Protein AF-A8GMW5-F1 (afdb_monomer)

Structure (mmCIF, N/CA/C/O backbone):
data_AF-A8GMW5-F1
#
_entry.id   AF-A8GMW5-F1
#
loop_
_atom_site.group_PDB
_atom_site.id
_atom_site.type_symbol
_atom_site.label_atom_id
_atom_site.label_alt_id
_atom_site.label_comp_id
_atom_site.label_asym_id
_atom_site.label_entity_id
_atom_site.label_seq_id
_atom_site.pdbx_PDB_ins_code
_atom_site.Cartn_x
_atom_site.Cartn_y
_atom_site.Cartn_z
_atom_site.occupancy
_atom_site.B_iso_or_equiv
_atom_site.auth_seq_id
_atom_site.auth_comp_id
_atom_site.auth_asym_id
_atom_site.auth_atom_id
_atom_site.pdbx_PDB_model_num
ATOM 1 N N . MET A 1 1 ? 7.954 -10.274 -8.554 1.00 53.44 1 MET A N 1
ATOM 2 C CA . MET A 1 1 ? 8.322 -9.507 -9.760 1.00 53.44 1 MET A CA 1
ATOM 3 C C . MET A 1 1 ? 9.795 -9.193 -9.664 1.00 53.44 1 MET A C 1
ATOM 5 O O . MET A 1 1 ? 10.217 -8.703 -8.625 1.00 53.44 1 MET A O 1
ATOM 9 N N . THR A 1 2 ? 10.561 -9.528 -10.693 1.00 67.44 2 THR A N 1
ATOM 10 C CA . THR A 1 2 ? 11.969 -9.136 -10.796 1.00 67.44 2 THR A CA 1
ATOM 11 C C . THR A 1 2 ? 12.003 -7.661 -11.184 1.00 67.44 2 THR A C 1
ATOM 13 O O . THR A 1 2 ? 11.401 -7.293 -12.189 1.00 67.44 2 THR A O 1
ATOM 16 N N . GLN A 1 3 ? 12.614 -6.806 -10.362 1.00 70.81 3 GLN A N 1
ATOM 17 C CA . GLN A 1 3 ? 12.838 -5.409 -10.736 1.00 70.81 3 GLN A CA 1
ATOM 18 C C . GLN A 1 3 ? 13.983 -5.365 -11.744 1.00 70.81 3 GLN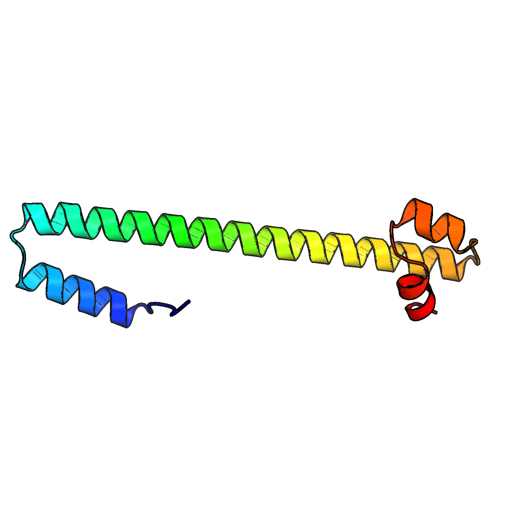 A C 1
ATOM 20 O O . GLN A 1 3 ? 15.081 -5.801 -11.424 1.00 70.81 3 GLN A O 1
ATOM 25 N N . ILE A 1 4 ? 13.692 -4.863 -12.942 1.00 79.81 4 ILE A N 1
ATOM 26 C CA . ILE A 1 4 ? 14.693 -4.536 -13.959 1.00 79.81 4 ILE A CA 1
ATOM 27 C C . ILE A 1 4 ? 15.301 -3.194 -13.558 1.00 79.81 4 ILE A C 1
ATOM 29 O O . ILE A 1 4 ? 14.588 -2.181 -13.504 1.00 79.81 4 ILE A O 1
ATOM 33 N N . ASP A 1 5 ? 16.589 -3.189 -13.240 1.00 84.75 5 ASP A N 1
ATOM 34 C CA . ASP A 1 5 ? 17.285 -1.977 -12.826 1.00 84.75 5 ASP A CA 1
ATOM 35 C C . ASP A 1 5 ? 17.737 -1.134 -14.032 1.00 84.75 5 ASP A C 1
ATOM 37 O O . ASP A 1 5 ? 17.493 -1.472 -15.188 1.00 84.75 5 ASP A O 1
ATOM 41 N N . GLN A 1 6 ? 18.335 0.035 -13.791 1.00 82.00 6 GLN A N 1
ATOM 42 C CA . GLN A 1 6 ? 18.779 0.902 -14.890 1.00 82.00 6 GLN A CA 1
ATOM 43 C C . GLN A 1 6 ? 19.885 0.269 -15.747 1.00 82.00 6 GLN A C 1
ATOM 45 O O . GLN A 1 6 ? 19.937 0.541 -16.945 1.00 82.00 6 GLN A O 1
ATOM 50 N N . THR A 1 7 ? 20.738 -0.571 -15.163 1.00 90.81 7 THR A N 1
ATOM 51 C CA . THR A 1 7 ? 21.818 -1.278 -15.861 1.00 90.81 7 THR A CA 1
ATOM 52 C C . THR A 1 7 ? 21.238 -2.291 -16.838 1.00 90.81 7 THR A C 1
ATOM 54 O O . THR A 1 7 ? 21.616 -2.284 -18.007 1.00 90.81 7 THR A O 1
ATOM 57 N N . ASP A 1 8 ? 20.248 -3.071 -16.397 1.00 89.12 8 ASP A N 1
ATOM 58 C CA . ASP A 1 8 ? 19.544 -4.038 -17.245 1.00 89.12 8 ASP A CA 1
ATOM 59 C C . ASP A 1 8 ? 18.888 -3.352 -18.458 1.00 89.12 8 ASP A C 1
ATOM 61 O O . ASP A 1 8 ? 18.927 -3.853 -19.583 1.00 89.12 8 ASP A O 1
ATOM 65 N N . LYS A 1 9 ? 18.297 -2.165 -18.247 1.00 87.19 9 LYS A N 1
ATOM 66 C CA . LYS A 1 9 ? 17.662 -1.375 -19.319 1.00 87.19 9 LYS A CA 1
ATOM 67 C C . LYS A 1 9 ? 18.677 -0.899 -20.356 1.00 87.19 9 LYS A C 1
ATOM 69 O O . LYS A 1 9 ? 18.393 -0.961 -21.550 1.00 87.19 9 LYS A O 1
ATOM 74 N N . ILE A 1 10 ? 19.848 -0.448 -19.902 1.00 88.25 10 ILE A N 1
ATOM 75 C CA . ILE A 1 10 ? 20.942 0.010 -20.769 1.00 88.25 10 ILE A CA 1
ATOM 76 C C . ILE A 1 10 ? 21.530 -1.163 -21.562 1.00 88.25 10 ILE A C 1
ATOM 78 O O . ILE A 1 10 ? 21.800 -1.030 -22.756 1.00 88.25 10 ILE A O 1
ATOM 82 N N . GLU A 1 11 ? 21.721 -2.322 -20.929 1.00 92.62 11 GLU A N 1
ATOM 83 C CA . GLU A 1 11 ? 22.217 -3.518 -21.613 1.00 92.62 11 GLU A CA 1
ATOM 84 C C . GLU A 1 11 ? 21.235 -3.987 -22.694 1.00 92.62 11 GLU A C 1
ATOM 86 O O . GLU A 1 11 ? 21.640 -4.240 -23.831 1.00 92.62 11 GLU A O 1
ATOM 91 N N . LEU A 1 12 ? 19.936 -3.997 -22.385 1.00 88.44 12 LEU A N 1
ATOM 92 C CA . LEU A 1 12 ? 18.887 -4.318 -23.348 1.00 88.44 12 LEU A CA 1
ATOM 93 C C . LEU A 1 12 ? 18.875 -3.340 -24.534 1.00 88.44 12 LEU A C 1
ATOM 95 O O . LEU A 1 12 ? 18.808 -3.776 -25.682 1.00 88.44 12 LEU A O 1
ATOM 99 N N . GLU A 1 13 ? 18.989 -2.033 -24.282 1.00 87.38 13 GLU A N 1
ATOM 100 C CA . GLU A 1 13 ? 19.077 -1.014 -25.337 1.00 87.38 13 GLU A CA 1
ATOM 101 C C . GLU A 1 13 ? 20.279 -1.260 -26.265 1.00 87.38 13 GLU A C 1
ATOM 103 O O . GLU A 1 13 ? 20.144 -1.209 -27.490 1.00 87.38 13 GLU A O 1
ATOM 108 N N . ASN A 1 14 ? 21.444 -1.591 -25.702 1.00 90.50 14 ASN A N 1
ATOM 109 C CA . ASN A 1 14 ? 22.652 -1.889 -26.474 1.00 90.50 14 ASN A CA 1
ATOM 110 C C . ASN A 1 14 ? 22.513 -3.165 -27.318 1.00 90.50 14 ASN A C 1
ATOM 112 O O . ASN A 1 14 ? 22.944 -3.190 -28.474 1.00 90.50 14 ASN A O 1
ATOM 116 N N . ILE A 1 15 ? 21.887 -4.215 -26.775 1.00 91.25 15 ILE A N 1
ATOM 117 C CA . ILE A 1 15 ? 21.615 -5.452 -27.518 1.00 91.25 15 ILE A CA 1
ATOM 118 C C . ILE A 1 15 ? 20.683 -5.160 -28.698 1.00 91.25 15 ILE A C 1
ATOM 120 O O . ILE A 1 15 ? 20.995 -5.547 -29.827 1.00 91.25 15 ILE A O 1
ATOM 124 N N . LEU A 1 16 ? 19.585 -4.434 -28.467 1.00 88.25 16 LEU A N 1
ATOM 125 C CA . LEU A 1 16 ? 18.614 -4.089 -29.509 1.00 88.25 16 LEU A CA 1
ATOM 126 C C . LEU A 1 16 ? 19.260 -3.266 -30.633 1.00 88.25 16 LEU A C 1
ATOM 128 O O . LEU A 1 16 ? 19.115 -3.630 -31.800 1.00 88.25 16 LEU A O 1
ATOM 132 N N . LYS A 1 17 ? 20.065 -2.252 -30.288 1.00 88.19 17 LYS A N 1
ATOM 133 C CA . LYS A 1 17 ? 20.862 -1.453 -31.241 1.00 88.19 17 LYS A CA 1
ATOM 134 C C . LYS A 1 17 ? 21.816 -2.283 -32.093 1.00 88.19 17 LYS A C 1
ATOM 136 O O . LYS A 1 17 ? 22.055 -1.968 -33.254 1.00 88.19 17 LYS A O 1
ATOM 141 N N . SER A 1 18 ? 22.396 -3.334 -31.518 1.00 90.44 18 SER A N 1
ATOM 142 C CA . SER A 1 18 ? 23.385 -4.167 -32.213 1.00 90.44 18 SER A CA 1
ATOM 143 C C . SER A 1 18 ? 22.769 -5.174 -33.191 1.00 90.44 18 SER A C 1
ATOM 145 O O . SER A 1 18 ? 23.458 -5.653 -34.091 1.00 90.44 18 SER A O 1
ATOM 147 N N . CYS A 1 19 ? 21.488 -5.512 -33.010 1.00 88.31 19 CYS A N 1
ATOM 148 C CA . CYS A 1 19 ? 20.848 -6.656 -33.664 1.00 88.31 19 CYS A CA 1
ATOM 149 C C . CYS A 1 19 ? 19.656 -6.280 -34.562 1.00 88.31 19 CYS A C 1
ATOM 151 O O . CYS A 1 19 ? 19.184 -7.130 -35.320 1.00 88.31 19 CYS A O 1
ATOM 153 N N . LEU A 1 20 ? 19.152 -5.042 -34.493 1.00 89.00 20 LEU A N 1
ATOM 154 C CA . LEU A 1 20 ? 17.980 -4.582 -35.243 1.00 89.00 20 LEU A CA 1
ATOM 155 C C . LEU A 1 20 ? 18.342 -3.536 -36.300 1.00 89.00 20 LEU A C 1
ATOM 157 O O . LEU A 1 20 ? 19.341 -2.832 -36.207 1.00 89.00 20 LEU A O 1
ATOM 161 N N . ASN A 1 21 ? 17.500 -3.428 -37.332 1.00 93.50 21 ASN A N 1
ATOM 162 C CA . ASN A 1 21 ? 17.567 -2.285 -38.239 1.00 93.50 21 ASN A CA 1
ATOM 163 C C . ASN A 1 21 ? 16.939 -1.050 -37.564 1.00 93.50 21 ASN A C 1
ATOM 165 O O . ASN A 1 21 ? 16.024 -1.225 -36.756 1.00 93.50 21 ASN A O 1
ATOM 169 N N . PRO A 1 22 ? 17.334 0.179 -37.945 1.00 88.56 22 PRO A N 1
ATOM 170 C CA . PRO A 1 22 ? 16.951 1.393 -37.219 1.00 88.56 22 PRO A CA 1
ATOM 171 C C . PRO A 1 22 ? 15.442 1.594 -37.042 1.00 88.56 22 PRO A C 1
ATOM 173 O O . PRO A 1 22 ? 14.998 2.066 -36.004 1.00 88.56 22 PRO A O 1
ATOM 176 N N . LYS A 1 23 ? 14.633 1.201 -38.035 1.00 89.06 23 LYS A N 1
ATOM 177 C CA . LYS A 1 23 ? 13.177 1.367 -37.965 1.00 89.06 23 LYS A CA 1
ATOM 178 C C . LYS A 1 23 ? 12.546 0.418 -36.943 1.00 89.06 23 LYS A C 1
ATOM 180 O O . LYS A 1 23 ? 11.698 0.825 -36.159 1.00 89.06 23 LYS A O 1
ATOM 185 N N . VAL A 1 24 ? 12.963 -0.848 -36.959 1.00 87.31 24 VAL A N 1
ATOM 186 C CA . VAL A 1 24 ? 12.473 -1.855 -36.003 1.00 87.31 24 VAL A CA 1
ATOM 187 C C . VAL A 1 24 ? 13.009 -1.574 -34.598 1.00 87.31 24 VAL A C 1
ATOM 189 O O . VAL A 1 24 ? 12.288 -1.763 -33.624 1.00 87.31 24 VAL A O 1
ATOM 192 N N . GLU A 1 25 ? 14.247 -1.090 -34.490 1.00 88.94 25 GLU A N 1
ATOM 193 C CA . GLU A 1 25 ? 14.834 -0.626 -33.232 1.00 88.94 25 GLU A CA 1
ATOM 194 C C . GLU A 1 25 ? 13.991 0.493 -32.601 1.00 88.94 25 GLU A C 1
ATOM 196 O O . GLU A 1 25 ? 13.573 0.365 -31.451 1.00 88.94 25 GLU A O 1
ATOM 201 N N . GLU A 1 26 ? 13.691 1.551 -33.360 1.00 88.06 26 GLU A N 1
ATOM 202 C CA . GLU A 1 26 ? 12.922 2.706 -32.884 1.00 88.06 26 GLU A CA 1
ATOM 203 C C . GLU A 1 26 ? 11.520 2.307 -32.396 1.00 88.06 26 GLU A C 1
ATOM 205 O O . GLU A 1 26 ? 11.110 2.680 -31.293 1.00 88.06 26 GLU A O 1
ATOM 210 N N . GLU A 1 27 ? 10.801 1.486 -33.169 1.00 92.25 27 GLU A N 1
ATOM 211 C CA . GLU A 1 27 ? 9.470 0.986 -32.799 1.00 92.25 27 GLU A CA 1
ATOM 212 C C . GLU A 1 27 ? 9.510 0.128 -31.518 1.00 92.25 27 GLU A C 1
ATOM 214 O O . GLU A 1 27 ? 8.640 0.244 -30.642 1.00 92.25 27 GLU A O 1
ATOM 219 N N . MET A 1 28 ? 10.532 -0.722 -31.380 1.00 88.44 28 MET A N 1
ATOM 220 C CA . MET A 1 28 ? 10.664 -1.641 -30.250 1.00 88.44 28 MET A CA 1
ATOM 221 C C . MET A 1 28 ? 11.084 -0.915 -28.968 1.00 88.44 28 MET A C 1
ATOM 223 O O . MET A 1 28 ? 10.451 -1.108 -27.928 1.00 88.44 28 MET A O 1
ATOM 227 N N . ILE A 1 29 ? 12.087 -0.033 -29.039 1.00 88.44 29 ILE A N 1
ATOM 228 C CA . ILE A 1 29 ? 12.515 0.804 -27.908 1.00 88.44 29 ILE A CA 1
ATOM 229 C C . ILE A 1 29 ? 11.365 1.711 -27.460 1.00 88.44 29 ILE A C 1
ATOM 231 O O . ILE A 1 29 ? 11.097 1.807 -26.261 1.00 88.44 29 ILE A O 1
ATOM 235 N N . GLY A 1 30 ? 10.634 2.319 -28.401 1.00 91.00 30 GLY A N 1
ATOM 236 C CA . GLY A 1 30 ? 9.463 3.141 -28.091 1.00 91.00 30 GLY A CA 1
ATOM 237 C C . GLY A 1 30 ? 8.379 2.365 -27.337 1.00 91.00 30 GLY A C 1
ATOM 238 O O . GLY A 1 30 ? 7.857 2.845 -26.328 1.00 91.00 30 GLY A O 1
ATOM 239 N N . SER A 1 31 ? 8.091 1.134 -27.768 1.00 92.75 31 SER A N 1
ATOM 240 C CA . SER A 1 31 ? 7.114 0.258 -27.105 1.00 92.75 31 SER A CA 1
ATOM 241 C C . SER A 1 31 ? 7.550 -0.145 -25.691 1.00 92.75 31 SER A C 1
ATOM 243 O O . SER A 1 31 ? 6.741 -0.118 -24.762 1.00 92.75 31 SER A O 1
ATOM 245 N N . ILE A 1 32 ? 8.832 -0.469 -25.501 1.00 90.00 32 ILE A N 1
ATOM 246 C CA . ILE A 1 32 ? 9.399 -0.824 -24.189 1.00 90.00 32 ILE A CA 1
ATOM 247 C C . ILE A 1 32 ? 9.362 0.378 -23.236 1.00 90.00 32 ILE A C 1
ATOM 249 O O . ILE A 1 32 ? 8.932 0.248 -22.089 1.00 90.00 32 ILE A O 1
ATOM 253 N N . ALA A 1 33 ? 9.755 1.562 -23.713 1.00 89.56 33 ALA A N 1
ATOM 254 C CA . ALA A 1 33 ? 9.715 2.789 -22.926 1.00 89.56 33 ALA A CA 1
ATOM 255 C C . ALA A 1 33 ? 8.284 3.139 -22.492 1.00 89.56 33 ALA A C 1
ATOM 257 O O . ALA A 1 33 ? 8.058 3.491 -21.332 1.00 89.56 33 ALA A O 1
ATOM 258 N N . HIS A 1 34 ? 7.310 2.991 -23.397 1.00 92.50 34 HIS A N 1
ATOM 259 C CA . HIS A 1 34 ? 5.898 3.190 -23.081 1.00 92.50 34 HIS A CA 1
ATOM 260 C C . HIS A 1 34 ? 5.416 2.222 -21.995 1.00 92.50 34 HIS A C 1
ATOM 262 O O . HIS A 1 34 ? 4.779 2.645 -21.029 1.00 92.50 34 HIS A O 1
ATOM 268 N N . HIS A 1 35 ? 5.769 0.941 -22.115 1.00 90.50 35 HIS A N 1
ATOM 269 C CA . HIS A 1 35 ? 5.404 -0.076 -21.136 1.00 90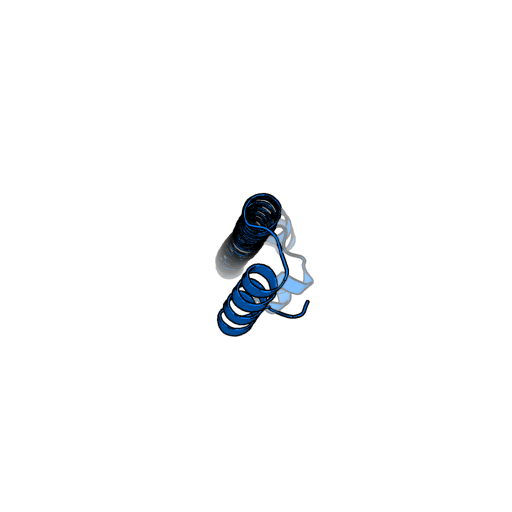.50 35 HIS A CA 1
ATOM 270 C C . HIS A 1 35 ? 5.974 0.226 -19.743 1.00 90.50 35 HIS A C 1
ATOM 272 O O . HIS A 1 35 ? 5.216 0.268 -18.776 1.00 90.50 35 HIS A O 1
ATOM 278 N N . TRP A 1 36 ? 7.271 0.532 -19.625 1.00 88.75 36 TRP A N 1
ATOM 279 C CA . TRP A 1 36 ? 7.869 0.887 -18.331 1.00 88.75 36 TRP A CA 1
ATOM 280 C C . TRP A 1 36 ? 7.272 2.156 -17.721 1.00 88.75 36 TRP A C 1
ATOM 282 O O . TRP A 1 36 ? 7.123 2.236 -16.501 1.00 88.75 36 TRP A O 1
ATOM 292 N N . LEU A 1 37 ? 6.928 3.149 -18.548 1.00 91.81 37 LEU A N 1
ATOM 293 C CA . LEU A 1 37 ? 6.251 4.353 -18.074 1.00 9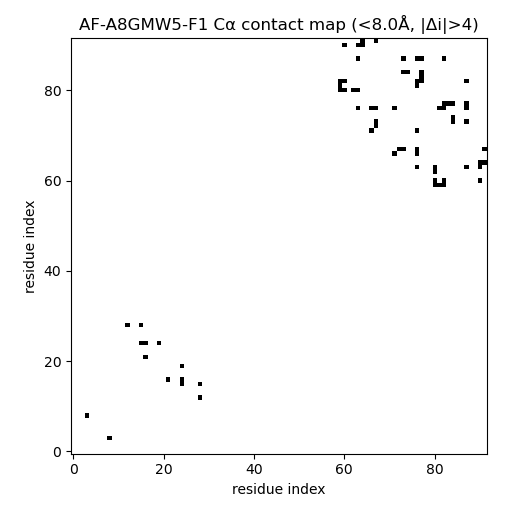1.81 37 LEU A CA 1
ATOM 294 C C . LEU A 1 37 ? 4.874 4.008 -17.493 1.00 91.81 37 LEU A C 1
ATOM 296 O O . LEU A 1 37 ? 4.529 4.485 -16.411 1.00 91.81 37 LEU A O 1
ATOM 300 N N . GLN A 1 38 ? 4.109 3.155 -18.178 1.00 93.31 38 GLN A N 1
ATOM 301 C CA . GLN A 1 38 ? 2.809 2.692 -17.700 1.00 93.31 38 GLN A CA 1
ATOM 302 C C . GLN A 1 38 ? 2.931 1.906 -16.389 1.00 93.31 38 GLN A C 1
ATOM 304 O O . GLN A 1 38 ? 2.244 2.238 -15.423 1.00 93.31 38 GLN A O 1
ATOM 309 N N . GLU A 1 39 ? 3.836 0.927 -16.316 1.00 89.69 39 GLU A N 1
ATOM 310 C CA . GLU A 1 39 ? 4.072 0.157 -15.090 1.00 89.69 39 GLU A CA 1
ATOM 311 C C . GLU A 1 39 ? 4.465 1.064 -13.917 1.00 89.69 39 GLU A C 1
ATOM 313 O O . GLU A 1 39 ? 3.960 0.900 -12.805 1.00 89.69 39 GLU A O 1
ATOM 318 N N . GLY A 1 40 ? 5.332 2.053 -14.157 1.00 90.44 40 GLY A N 1
ATOM 319 C CA . GLY A 1 40 ? 5.734 3.027 -13.144 1.00 90.44 40 GLY A CA 1
ATOM 320 C C . GLY A 1 40 ? 4.557 3.857 -12.622 1.00 90.44 40 GLY A C 1
ATOM 321 O O . GLY A 1 40 ? 4.420 4.043 -11.411 1.00 90.44 40 GLY A O 1
ATOM 322 N N . MET A 1 41 ? 3.668 4.312 -13.510 1.00 93.62 41 MET A N 1
ATOM 323 C CA . MET A 1 41 ? 2.450 5.030 -13.117 1.00 93.62 41 MET A CA 1
ATOM 324 C C . MET A 1 41 ? 1.501 4.144 -12.303 1.00 93.62 41 MET A C 1
ATOM 326 O O . MET A 1 41 ? 1.001 4.571 -11.261 1.00 93.62 41 MET A O 1
ATOM 330 N N . GLU A 1 42 ? 1.274 2.903 -12.734 1.00 94.19 42 GLU A N 1
ATOM 331 C CA . GLU A 1 42 ? 0.418 1.949 -12.021 1.00 94.19 42 GLU A CA 1
ATOM 332 C C . GLU A 1 42 ? 0.962 1.621 -10.625 1.0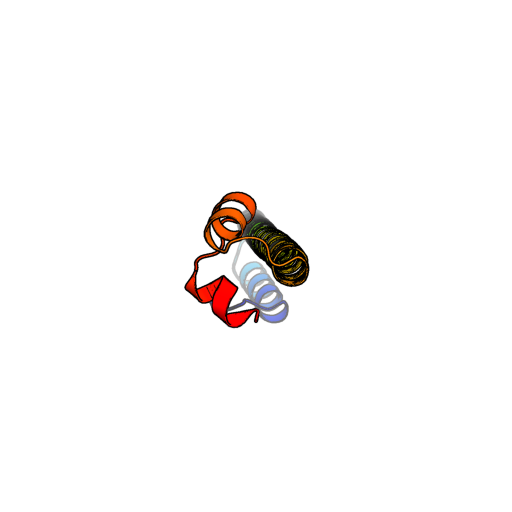0 94.19 42 GLU A C 1
ATOM 334 O O . GLU A 1 42 ? 0.202 1.568 -9.654 1.00 94.19 42 GLU A O 1
ATOM 339 N N . GLN A 1 43 ? 2.280 1.448 -10.492 1.00 92.56 43 GLN A N 1
ATOM 340 C CA . GLN A 1 43 ? 2.934 1.273 -9.195 1.00 92.56 43 GLN A CA 1
ATOM 341 C C . GLN A 1 43 ? 2.770 2.513 -8.312 1.00 92.56 43 GLN A C 1
ATOM 343 O O . GLN A 1 43 ? 2.389 2.382 -7.148 1.00 92.56 43 GLN A O 1
ATOM 348 N N . GLY A 1 44 ? 2.980 3.712 -8.864 1.00 93.88 44 GLY A N 1
ATOM 349 C CA . GLY A 1 44 ? 2.783 4.971 -8.144 1.00 93.88 44 GLY A CA 1
ATOM 350 C C . GLY A 1 44 ? 1.357 5.124 -7.605 1.00 93.88 44 GLY A C 1
ATOM 351 O O . GLY A 1 44 ? 1.168 5.440 -6.431 1.00 93.88 44 GLY A O 1
ATOM 352 N N . ILE A 1 45 ? 0.345 4.809 -8.419 1.00 96.06 45 ILE A N 1
ATOM 353 C CA . ILE A 1 45 ? -1.067 4.831 -8.006 1.00 96.06 45 ILE A CA 1
ATOM 354 C C . ILE A 1 45 ? -1.330 3.833 -6.872 1.00 96.06 45 ILE A C 1
ATOM 356 O O . ILE A 1 45 ? -2.058 4.145 -5.928 1.00 96.06 45 ILE A O 1
ATOM 360 N N . GLN A 1 46 ? -0.768 2.626 -6.950 1.00 94.38 46 GLN A N 1
ATOM 361 C CA . GLN A 1 46 ? -0.937 1.616 -5.902 1.00 94.38 46 GLN A CA 1
ATOM 362 C C . GLN A 1 46 ? -0.279 2.036 -4.585 1.00 94.38 46 GLN A C 1
ATOM 364 O O . GLN A 1 46 ? -0.893 1.878 -3.529 1.00 94.38 46 GLN A O 1
ATOM 369 N N . ILE A 1 47 ? 0.923 2.618 -4.645 1.00 95.06 47 ILE A N 1
ATOM 370 C CA . ILE A 1 47 ? 1.619 3.164 -3.473 1.00 95.06 47 ILE A CA 1
ATOM 371 C C . ILE A 1 47 ? 0.785 4.274 -2.832 1.00 95.06 47 ILE A C 1
ATOM 373 O O . ILE A 1 47 ? 0.539 4.222 -1.627 1.00 95.06 47 ILE A O 1
ATOM 377 N N . GLN A 1 48 ? 0.289 5.227 -3.626 1.00 95.00 48 GLN A N 1
ATOM 378 C CA . GLN A 1 48 ? -0.537 6.319 -3.109 1.00 95.00 48 GLN A CA 1
ATOM 379 C C . GLN A 1 48 ? -1.803 5.788 -2.426 1.00 95.00 48 GLN A C 1
ATOM 381 O O . GLN A 1 48 ? -2.101 6.162 -1.296 1.00 95.00 48 GLN A O 1
ATOM 386 N N . LYS A 1 49 ? -2.509 4.839 -3.055 1.00 95.50 49 LYS A N 1
ATOM 387 C CA . LYS A 1 49 ? -3.696 4.208 -2.454 1.00 95.50 49 LYS A CA 1
ATOM 388 C C . LYS A 1 49 ? -3.385 3.514 -1.128 1.00 95.50 49 LYS A C 1
ATOM 390 O O . LYS A 1 49 ? -4.205 3.557 -0.213 1.00 95.50 49 LYS A O 1
ATOM 395 N N . ALA A 1 50 ? -2.233 2.852 -1.022 1.00 94.50 50 ALA A N 1
ATOM 396 C CA . ALA A 1 50 ? -1.814 2.212 0.221 1.00 94.50 50 ALA A CA 1
ATOM 397 C C . ALA A 1 50 ? -1.560 3.249 1.328 1.00 94.50 50 ALA A C 1
ATOM 399 O O . ALA A 1 50 ? -2.049 3.070 2.444 1.00 94.50 50 ALA A O 1
ATOM 400 N N . GLN A 1 51 ? -0.877 4.349 1.000 1.00 94.25 51 GLN A N 1
ATOM 401 C CA . GLN A 1 51 ? -0.626 5.458 1.926 1.00 94.25 51 GLN A CA 1
ATOM 402 C C . GLN A 1 51 ? -1.927 6.132 2.383 1.00 94.25 51 GLN A C 1
ATOM 404 O O . GLN A 1 51 ? -2.120 6.351 3.579 1.00 94.25 51 GLN A O 1
ATOM 409 N N . ASP A 1 52 ? -2.858 6.384 1.461 1.00 93.94 52 ASP A N 1
ATOM 410 C CA . ASP A 1 52 ? -4.163 6.969 1.778 1.00 93.94 52 ASP A CA 1
ATOM 411 C C . ASP A 1 52 ? -4.965 6.060 2.725 1.00 93.94 52 ASP A C 1
ATOM 413 O O . ASP A 1 52 ? -5.546 6.521 3.710 1.00 93.94 52 ASP A O 1
ATOM 417 N N . MET A 1 53 ? -4.966 4.744 2.476 1.00 93.25 53 MET A N 1
ATOM 418 C CA . MET A 1 53 ? -5.625 3.774 3.357 1.00 93.25 53 MET A CA 1
ATOM 419 C C . MET A 1 53 ? -4.991 3.722 4.750 1.00 93.25 53 MET A C 1
ATOM 421 O O . MET A 1 53 ? -5.709 3.601 5.748 1.00 93.25 53 MET A O 1
ATOM 425 N N . GLU A 1 54 ? -3.664 3.813 4.837 1.00 94.00 54 GLU A N 1
ATOM 426 C CA . GLU A 1 54 ? -2.951 3.853 6.112 1.00 94.00 54 GLU A CA 1
ATOM 427 C C . GLU A 1 54 ? -3.290 5.122 6.906 1.00 94.00 54 GLU A C 1
ATOM 429 O O . GLU A 1 54 ? -3.599 5.036 8.098 1.00 94.00 54 GLU A O 1
ATOM 434 N N . MET A 1 55 ? -3.346 6.276 6.237 1.00 94.38 55 MET A N 1
ATOM 435 C CA . MET A 1 55 ? -3.753 7.547 6.838 1.00 94.38 55 MET A CA 1
ATOM 436 C C . MET A 1 55 ? -5.185 7.480 7.385 1.00 94.38 55 MET A C 1
ATOM 438 O O . MET A 1 55 ? -5.410 7.767 8.563 1.00 94.38 55 MET A O 1
ATOM 44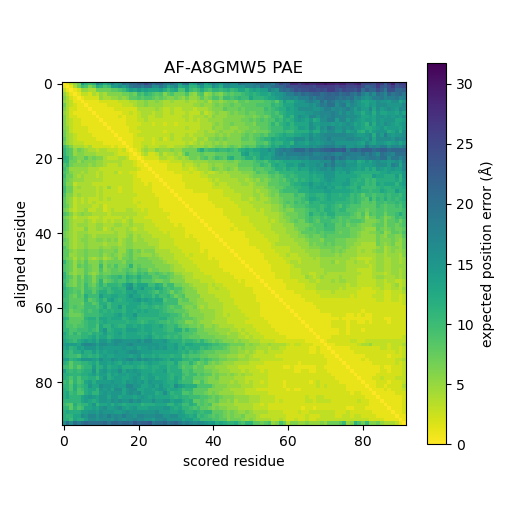2 N N . VAL A 1 56 ? -6.143 6.995 6.587 1.00 93.75 56 VAL A N 1
ATOM 443 C CA . VAL A 1 56 ? -7.538 6.806 7.028 1.00 93.75 56 VAL A CA 1
ATOM 444 C C . VAL A 1 56 ? -7.614 5.866 8.235 1.00 93.75 56 VAL A C 1
ATOM 446 O O . VAL A 1 56 ? -8.384 6.091 9.174 1.00 93.75 56 VAL A O 1
ATOM 449 N N . LYS A 1 57 ? -6.807 4.799 8.255 1.00 93.56 57 LYS A N 1
ATOM 450 C CA . LYS A 1 57 ? -6.745 3.883 9.400 1.00 93.56 57 LYS A CA 1
ATOM 451 C C . LYS A 1 57 ? -6.199 4.577 10.653 1.00 93.56 57 LYS A C 1
ATOM 453 O O . LYS A 1 57 ? -6.745 4.372 11.740 1.00 93.56 57 LYS A O 1
ATOM 458 N N . ALA A 1 58 ? -5.167 5.408 10.521 1.00 94.25 58 ALA A N 1
ATOM 459 C CA . ALA A 1 58 ? -4.597 6.171 11.631 1.00 94.25 58 ALA A CA 1
ATOM 460 C C . ALA A 1 58 ? -5.597 7.184 12.220 1.00 94.25 58 ALA A C 1
ATOM 462 O O . ALA A 1 58 ? -5.704 7.313 13.446 1.00 94.25 58 ALA A O 1
ATOM 463 N N . GLU A 1 59 ? -6.385 7.850 11.374 1.00 95.12 59 GLU A N 1
ATOM 464 C CA . GLU A 1 59 ? -7.454 8.760 11.803 1.00 95.12 59 GLU A CA 1
ATOM 465 C C . GLU A 1 59 ? -8.545 8.027 12.590 1.00 95.12 59 GLU A C 1
ATOM 467 O O . GLU A 1 59 ? -8.907 8.453 13.692 1.00 95.12 59 GLU A O 1
ATOM 472 N N . LYS A 1 60 ? -9.005 6.872 12.089 1.00 95.69 60 LYS A N 1
ATOM 473 C CA . LYS A 1 60 ? -9.978 6.010 12.784 1.00 95.69 60 LYS A CA 1
ATOM 474 C C . LYS A 1 60 ? -9.481 5.576 14.162 1.00 95.69 60 LYS A C 1
ATOM 476 O O . LYS A 1 60 ? -10.225 5.654 15.139 1.00 95.69 60 LYS A O 1
ATOM 481 N N . ILE A 1 61 ? -8.215 5.163 14.263 1.00 96.19 61 ILE A N 1
ATOM 482 C CA . ILE A 1 61 ? -7.585 4.787 15.539 1.00 96.19 61 ILE A CA 1
ATOM 483 C C . ILE A 1 61 ? -7.519 5.987 16.490 1.00 96.19 61 ILE A C 1
ATOM 485 O O . ILE A 1 61 ? -7.811 5.855 17.681 1.00 96.19 61 ILE A O 1
ATOM 489 N N . THR A 1 62 ? -7.158 7.165 15.982 1.00 96.31 62 THR A N 1
ATOM 490 C CA . THR A 1 62 ? -7.080 8.396 16.779 1.00 96.31 62 THR A CA 1
ATOM 491 C C . THR A 1 62 ? -8.449 8.789 17.3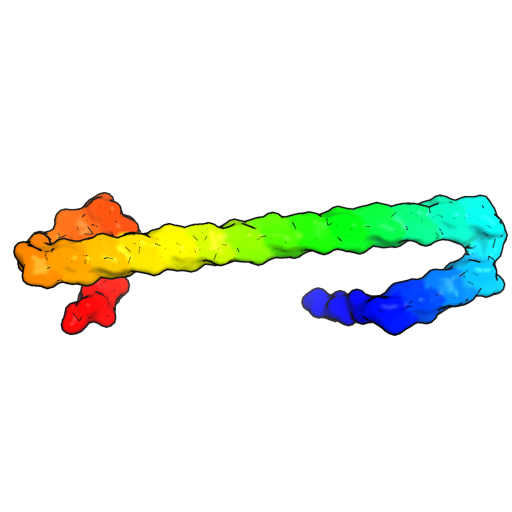31 1.00 96.31 62 THR A C 1
ATOM 493 O O . THR A 1 62 ? -8.567 9.115 18.515 1.00 96.31 62 THR A O 1
ATOM 496 N N . LEU A 1 63 ? -9.496 8.711 16.506 1.00 96.38 63 LEU A N 1
ATOM 497 C CA . LEU A 1 63 ? -10.872 8.948 16.934 1.00 96.38 63 LEU A CA 1
ATOM 498 C C . LEU A 1 63 ? -11.309 7.930 17.997 1.00 96.38 63 LEU A C 1
ATOM 500 O O . LEU A 1 63 ? -11.807 8.331 19.049 1.00 96.38 63 LEU A O 1
ATOM 504 N N . ALA A 1 64 ? -11.044 6.637 17.783 1.00 96.88 64 ALA A N 1
ATOM 505 C CA . ALA A 1 64 ? -11.367 5.587 18.750 1.00 96.88 64 ALA A CA 1
ATOM 506 C C . ALA A 1 64 ? -10.709 5.827 20.117 1.00 96.88 64 ALA A C 1
ATOM 508 O O . ALA A 1 64 ? -11.378 5.731 21.144 1.00 96.88 64 ALA A O 1
ATOM 509 N N . LYS A 1 65 ? -9.422 6.208 20.146 1.00 96.62 65 LYS A N 1
ATOM 510 C CA . LYS A 1 65 ? -8.706 6.547 21.390 1.00 96.62 65 LYS A CA 1
ATOM 511 C C . LYS A 1 65 ? -9.342 7.732 22.120 1.00 96.62 65 LYS A C 1
ATOM 513 O O . LYS A 1 65 ? -9.527 7.672 23.335 1.00 96.62 65 LYS A O 1
ATOM 518 N N . LYS A 1 66 ? -9.724 8.788 21.391 1.00 96.31 66 LYS A N 1
ATOM 519 C CA . LYS A 1 66 ? -10.431 9.941 21.973 1.00 96.31 66 LYS A CA 1
ATOM 520 C C . LYS A 1 66 ? -11.764 9.513 22.587 1.00 96.31 66 LYS A C 1
ATOM 522 O O . LYS A 1 66 ? -12.026 9.851 23.737 1.00 96.31 66 LYS A O 1
ATOM 527 N N . MET A 1 67 ? -12.559 8.714 21.879 1.00 96.44 67 MET A N 1
ATOM 528 C CA . MET A 1 67 ? -13.849 8.219 22.377 1.00 96.44 67 MET A CA 1
ATOM 529 C C . MET A 1 67 ? -13.699 7.284 23.590 1.00 96.44 67 MET A C 1
ATOM 531 O O . MET A 1 67 ? -14.467 7.387 24.544 1.00 96.44 67 MET A O 1
ATOM 535 N N . LEU A 1 68 ? -12.673 6.425 23.608 1.00 95.81 68 LEU A N 1
ATOM 536 C CA . LEU A 1 68 ? -12.337 5.607 24.780 1.00 95.81 68 LEU A CA 1
ATOM 537 C C . LEU A 1 68 ? -11.987 6.474 25.996 1.00 95.81 68 LEU A C 1
ATOM 539 O O . LEU A 1 68 ? -12.431 6.176 27.104 1.00 95.81 68 LEU A O 1
ATOM 543 N N . SER A 1 69 ? -11.236 7.565 25.797 1.00 95.94 69 SER A N 1
ATOM 544 C CA . SER A 1 69 ? -10.829 8.468 26.884 1.00 95.94 69 SER A CA 1
ATOM 545 C C . SER A 1 69 ? -12.015 9.156 27.571 1.00 95.94 69 SER A C 1
ATOM 547 O O . SER A 1 69 ? -11.993 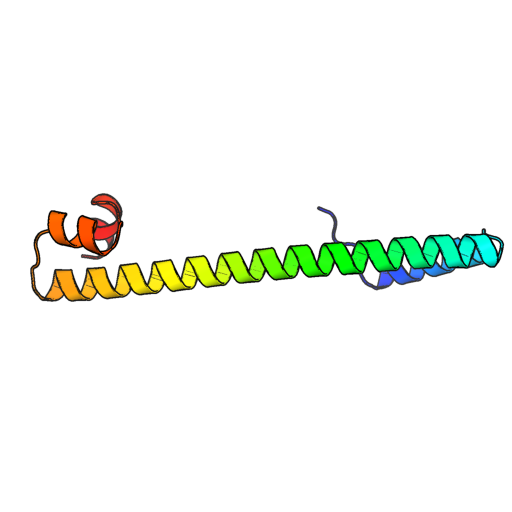9.364 28.783 1.00 95.94 69 SER A O 1
ATOM 549 N N . ILE A 1 70 ? -13.089 9.420 26.818 1.00 96.12 70 ILE A N 1
ATOM 550 C CA . ILE A 1 70 ? -14.348 9.978 27.334 1.00 96.12 70 ILE A CA 1
ATOM 551 C C . ILE A 1 70 ? -15.372 8.892 27.712 1.00 96.12 70 ILE A C 1
ATOM 553 O O . ILE A 1 70 ? -16.531 9.202 27.972 1.00 96.12 70 ILE A O 1
ATOM 557 N N . LYS A 1 71 ? -14.937 7.624 27.789 1.00 94.88 71 LYS A N 1
ATOM 558 C CA . LYS A 1 71 ? -15.729 6.456 28.214 1.00 94.88 71 LYS A CA 1
ATOM 559 C C . LYS A 1 71 ? -16.971 6.183 27.357 1.00 94.88 71 LYS A C 1
ATOM 561 O O . LYS A 1 71 ? -17.961 5.652 27.860 1.00 94.88 71 LYS A O 1
ATOM 566 N N . GLU A 1 72 ? -16.920 6.505 26.066 1.00 96.50 72 G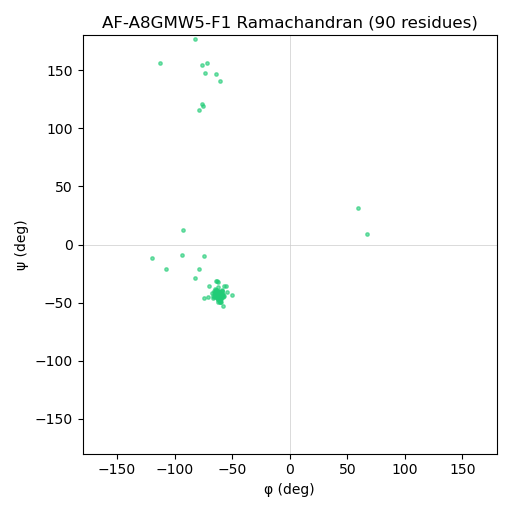LU A N 1
ATOM 567 C CA . GLU A 1 72 ? -18.017 6.177 25.152 1.00 96.50 72 GLU A CA 1
ATOM 568 C C . GLU A 1 72 ? -18.196 4.651 25.014 1.00 96.50 72 GLU A C 1
ATOM 570 O O . GLU A 1 72 ? -17.212 3.899 25.055 1.00 96.50 72 GLU A O 1
ATOM 575 N N . PRO A 1 73 ? -19.436 4.157 24.830 1.00 95.88 73 PRO A N 1
ATOM 576 C CA . PRO A 1 73 ? -19.696 2.732 24.670 1.00 95.88 73 PRO A CA 1
ATOM 577 C C . PRO A 1 73 ? -18.989 2.150 23.445 1.00 95.88 73 PRO A C 1
ATOM 579 O O . PRO A 1 73 ? -19.005 2.741 22.367 1.00 95.88 73 PRO A O 1
ATOM 582 N N . ILE A 1 74 ? -18.461 0.929 23.575 1.00 94.00 74 ILE A N 1
ATOM 583 C CA . ILE A 1 74 ? -17.742 0.237 22.491 1.00 94.00 74 ILE A CA 1
ATOM 584 C C . ILE A 1 74 ? -18.580 0.145 21.209 1.00 94.00 74 ILE A C 1
ATOM 586 O O . ILE A 1 74 ? -18.044 0.391 20.137 1.00 94.00 74 ILE A O 1
ATOM 590 N N . ASN A 1 75 ? -19.886 -0.129 21.309 1.00 96.12 75 ASN A N 1
ATOM 591 C CA . ASN A 1 75 ? -20.774 -0.193 20.140 1.00 96.12 75 ASN A CA 1
ATOM 592 C C . ASN A 1 75 ? -20.799 1.133 19.367 1.00 96.12 75 ASN A C 1
ATOM 594 O O . ASN A 1 75 ? -20.659 1.134 18.153 1.00 96.12 75 ASN A O 1
ATOM 598 N N . LYS A 1 76 ? -20.853 2.267 20.076 1.00 96.12 76 LYS A N 1
ATOM 599 C CA . LYS A 1 76 ? -20.803 3.593 19.454 1.00 96.12 76 LYS A CA 1
ATOM 600 C C . LYS A 1 76 ? -19.452 3.824 18.772 1.00 96.12 76 LYS A C 1
ATOM 602 O O . LYS A 1 76 ? -19.398 4.336 17.665 1.00 96.12 76 LYS A O 1
ATOM 607 N N . ILE A 1 77 ? -18.347 3.414 19.393 1.00 96.38 77 ILE A N 1
ATOM 608 C CA . ILE A 1 77 ? -17.013 3.541 18.782 1.00 96.38 77 ILE A CA 1
ATOM 609 C C . ILE A 1 77 ? -16.918 2.713 17.490 1.00 96.38 77 ILE A C 1
ATOM 611 O O . ILE A 1 77 ? -16.351 3.193 16.508 1.00 96.38 77 ILE A O 1
ATOM 615 N N . ILE A 1 78 ? -17.499 1.509 17.466 1.00 96.69 78 ILE A N 1
ATOM 616 C CA . ILE A 1 78 ? -17.590 0.671 16.260 1.00 96.69 78 ILE A CA 1
ATOM 617 C C . ILE A 1 78 ? -18.366 1.409 15.164 1.00 96.69 78 ILE A C 1
ATOM 619 O O . ILE A 1 78 ? -17.848 1.536 14.057 1.00 96.69 78 ILE A O 1
ATOM 623 N N . ASP A 1 79 ? -19.539 1.963 15.478 1.00 96.38 79 ASP A N 1
ATOM 624 C CA . ASP A 1 79 ? -20.388 2.652 14.496 1.00 96.38 79 ASP A CA 1
ATOM 625 C C . ASP A 1 79 ? -19.692 3.871 13.864 1.00 96.38 79 ASP A C 1
ATOM 627 O O . ASP A 1 79 ? -19.791 4.093 12.659 1.00 96.38 79 ASP A O 1
ATOM 631 N N . PHE A 1 80 ? -18.943 4.647 14.657 1.00 93.44 80 PHE A N 1
ATOM 632 C CA . PHE A 1 80 ? -18.276 5.864 14.175 1.00 93.44 80 PHE A CA 1
ATOM 633 C C . PHE A 1 80 ? -16.935 5.613 13.473 1.00 93.44 80 PHE A C 1
ATOM 635 O O . PHE A 1 80 ? -16.533 6.405 12.623 1.00 93.44 80 PHE A O 1
ATOM 642 N N . THR A 1 81 ? -16.209 4.551 13.829 1.00 94.44 81 THR A N 1
ATOM 643 C CA . THR A 1 81 ? -14.848 4.305 13.307 1.00 94.44 81 THR A CA 1
ATOM 644 C C . THR A 1 81 ? -14.789 3.160 12.299 1.00 94.44 81 THR A C 1
ATOM 646 O O . THR A 1 81 ? -13.844 3.073 11.511 1.00 94.44 81 THR A O 1
ATOM 649 N N . GLY A 1 82 ? -15.780 2.267 12.316 1.00 94.56 82 GLY A N 1
ATOM 650 C CA . GLY A 1 82 ? -15.775 1.009 11.573 1.00 94.56 82 GLY A CA 1
ATOM 651 C C . GLY A 1 82 ? -14.723 0.004 12.057 1.00 94.56 82 GLY A C 1
ATOM 652 O O . GLY A 1 82 ? -14.490 -0.991 11.376 1.00 94.56 82 GLY A O 1
ATOM 653 N N . LEU A 1 83 ? -14.055 0.257 13.191 1.00 95.31 83 LEU A N 1
ATOM 654 C CA . LEU A 1 83 ? -13.120 -0.691 13.797 1.00 95.31 83 LEU A CA 1
ATOM 655 C C . LEU A 1 83 ? -13.882 -1.842 14.449 1.00 95.31 83 LEU A C 1
ATOM 657 O O . LEU A 1 83 ? -14.958 -1.664 15.015 1.00 95.31 83 LEU A O 1
ATOM 661 N N . THR A 1 84 ? -13.294 -3.031 14.435 1.00 96.00 84 THR A N 1
ATOM 662 C CA . THR A 1 84 ? -13.859 -4.183 15.137 1.00 96.00 84 THR A CA 1
ATOM 663 C C . THR A 1 84 ? -13.703 -4.041 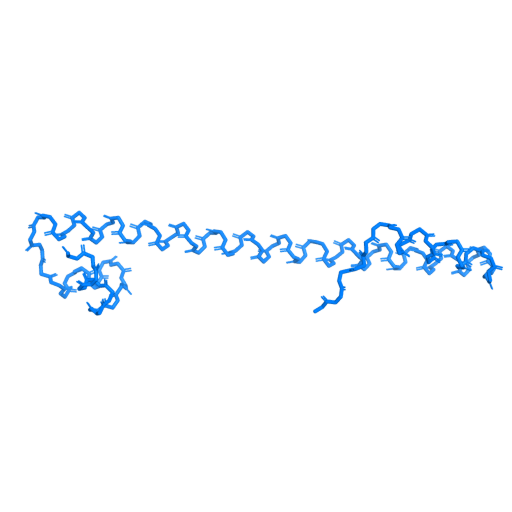16.650 1.00 96.00 84 THR A C 1
ATOM 665 O O . THR A 1 84 ? -12.768 -3.412 17.152 1.00 96.00 84 THR A O 1
ATOM 668 N N . LYS A 1 85 ? -14.566 -4.726 17.412 1.00 94.69 85 LYS A N 1
ATOM 669 C CA . LYS A 1 85 ? -14.436 -4.819 18.875 1.00 94.69 85 LYS A CA 1
ATOM 670 C C . LYS A 1 85 ? -13.025 -5.245 19.306 1.00 94.69 85 LYS A C 1
ATOM 672 O O . LYS A 1 85 ? -12.454 -4.633 20.202 1.00 94.69 85 LYS A O 1
ATOM 677 N N . ARG A 1 86 ? -12.445 -6.239 18.621 1.00 95.25 86 ARG A N 1
ATOM 678 C CA . ARG A 1 86 ? -11.085 -6.739 18.883 1.00 95.25 86 ARG A CA 1
ATOM 679 C C . ARG A 1 86 ? -10.021 -5.662 18.657 1.00 95.25 86 ARG A C 1
ATOM 681 O O . ARG A 1 86 ? -9.062 -5.597 19.415 1.00 95.25 86 ARG A O 1
ATOM 688 N N . GLU A 1 87 ? -10.149 -4.851 17.609 1.00 94.56 87 GLU A N 1
ATOM 689 C CA . GLU A 1 87 ? -9.216 -3.747 17.356 1.00 94.56 87 GLU A CA 1
ATOM 690 C C . GLU A 1 87 ? -9.326 -2.677 18.437 1.00 94.56 87 GLU A C 1
ATOM 692 O O . GLU A 1 87 ? -8.301 -2.262 18.961 1.00 94.56 87 GLU A O 1
ATOM 697 N N . ILE A 1 88 ? -10.542 -2.296 18.832 1.00 94.88 88 ILE A N 1
ATOM 698 C CA . ILE A 1 88 ? -10.775 -1.303 19.891 1.00 94.88 88 ILE A CA 1
ATOM 699 C C . ILE A 1 88 ? -10.251 -1.799 21.245 1.00 94.88 88 ILE A C 1
ATOM 701 O O . ILE A 1 88 ? -9.668 -1.027 22.000 1.00 94.88 88 ILE A O 1
ATOM 705 N N . GLU A 1 89 ? -10.415 -3.085 21.561 1.00 91.75 89 GLU A N 1
ATOM 706 C CA . GLU A 1 89 ? -9.882 -3.685 22.791 1.00 91.75 89 GLU A CA 1
ATOM 707 C C . GLU A 1 89 ? -8.353 -3.624 22.869 1.00 91.75 89 GLU A C 1
ATOM 709 O O . GLU A 1 89 ? -7.823 -3.448 23.960 1.00 91.75 89 GLU A O 1
ATOM 714 N N . LYS A 1 90 ? -7.649 -3.689 21.731 1.00 94.00 90 LYS A N 1
ATOM 715 C CA . LYS A 1 90 ? -6.188 -3.506 21.662 1.00 94.00 90 LYS A CA 1
ATOM 716 C C . LYS A 1 90 ? -5.736 -2.049 21.828 1.00 94.00 90 LYS A C 1
ATOM 718 O O . LYS A 1 90 ? -4.536 -1.808 21.905 1.00 94.00 90 LYS A O 1
ATOM 723 N N . LEU A 1 91 ? -6.662 -1.084 21.809 1.00 90.19 91 LEU A N 1
ATOM 724 C CA . LEU A 1 91 ? -6.366 0.345 21.986 1.00 90.19 91 LEU A CA 1
ATOM 725 C C . LEU A 1 91 ? -6.490 0.818 23.442 1.00 90.19 91 LEU A C 1
ATOM 727 O O . LEU A 1 91 ? -6.162 1.977 23.705 1.00 90.19 91 LEU A O 1
ATOM 731 N N . LYS A 1 92 ? -7.008 -0.030 24.337 1.00 76.88 92 LYS A N 1
ATOM 732 C CA . LYS A 1 92 ? -7.082 0.218 25.782 1.00 76.88 92 LYS A CA 1
ATOM 733 C C . LYS A 1 92 ? -5.731 -0.024 26.439 1.00 76.88 92 LYS A C 1
ATOM 735 O O . LYS A 1 92 ? -5.426 0.745 27.373 1.00 76.88 92 LYS A O 1
#

pLDDT: mean 91.43, std 6.46, range [53.44, 96.88]

Sequence (92 aa):
MTQIDQTDKIELENILKSCLNPKVEEEMIGSIAHHWLQEGMEQGIQIQKAQDMEMVKAEKITLAKKMLSIKEPINKIIDFTGLTKREIEKLK

Solvent-accessible surface area (backbone atoms only — not comparable to full-atom values): 5305 Å² total; per-residue (Å²): 133,87,82,80,51,75,66,57,52,52,52,50,52,53,52,43,63,74,75,45,57,72,70,62,33,51,55,49,53,52,51,52,53,52,49,54,52,49,53,51,51,54,50,51,53,53,52,50,53,51,52,53,53,49,51,54,51,51,51,33,52,52,51,44,49,54,41,51,75,73,66,52,57,68,69,58,46,27,74,77,48,71,48,51,72,71,59,55,61,73,68,112

Mean predicted aligned error: 6.99 Å

Foldseek 3Di:
DDDQDPVNVVVVLVVLVVPDDPVVSVVVNVVVVVVVVVVVVVVVVVVVVVVVVVVLLVVLLVVLLVCVVVVHDLVVSCVVRVDDSVVSVVSD

Organism: Rickettsia akari (strain Hartford) (NCBI:txid293614)

Radius of gyration: 24.97 Å; Cα contacts (8 Å, |Δi|>4): 38; chains: 1; bounding box: 44×20×66 Å

Nearest PDB structures (foldseek):
  3frw-assembly1_A  TM=9.431E-01  e=3.695E+00  Blautia obeum ATCC 29174
  3frw-assembly2_D  TM=5.419E-01  e=9.287E-01  Blautia obeum ATCC 29174
  3g1c-assembly1_A-2  TM=5.404E-01  e=3.239E+00  Lachnospira eligens ATCC 27750
  2r0q-assembly1_F  TM=3.350E-01  e=1.472E+00  Staphylococcus aureus
  5xt2-assembly5_E  TM=3.999E-01  e=5.482E+00  Bradyrhizobium japonicum

Secondary structure (DSSP, 8-state):
-----HHHHHHHHHHHHHHS-HHHHHHHHHHHHHHHHHHHHHHHHHHHHHHHHHHHHHHHHHHHHHHHHTT--HHHHHHHH---HHHHHTT-

=== Feature glossary ===
Feature key, reading from the visual/contextual features back to the raw sequence:

Rendered structure images. Six rendered views show the 3D structure from the faces of a cube — i.e. along ±x, ±y, ±z. Rendering representation is drawn randomly per protein from cartoon (secondary-structure ribbons), sticks (backbone bonds), or molecular surface; coloring is either N→C rainbow (blue at the N-terminus through red at the C-terminus) or one color per chain.

Contact-map, Ramachandran, and PAE plots. The contact map is a binary N×N matrix image: pixel (i, j) is dark where Cα_i and Cα_j are within 8 Å and |i−j|>4. Because the |i−j|>4 filter removes local helical contacts, off-diagonal stripes parallel to the main diagonal indicate parallel β-sheets; stripes perpendicular to it indicate antiparallel β-sheets. The Ramachandran plot scatters every residue's (φ, ψ) pair against the sterically allowed regions. The PAE heatmap renders the predicted-aligned-error matrix.

InterPro / GO / CATH / organism. Database cross-references. InterPro integrates a dozen domain/family signature databases into unified entries with residue-range hits. GO terms attach function/process/location labels with evidence codes. CATH codes position the fold in a four-level structural taxonomy. Organism is the NCBI-taxonomy species name.

Nearest PDB structures. The Foldseek neighbor list gives the closest experimentally determined structures in the PDB, ranked by structural alignment. TM-score near 1 means near-identical fold; near 0.3 means only rough topology match. This is how one finds what a novel AlphaFold prediction most resembles in the solved-structure universe.

Predicted aligned error. PAE(i, j) answers: if I align the predicted and true structures on residue i, how far off (in Å) do I expect residue j to be? A block-diagonal PAE matrix with low values on the blocks and high values off-diagonal is the signature of a multi-domain protein with confidently predicted domains but uncertain inter-domain orientation.

Solvent-accessible surface area. Accessible surface area quantifies burial. A residue with SASA near zero is packed into the hydrophobic core; one with SASA >100 Å² sits on the surface. Computed here via the Shrake–Rupley numerical algorithm with a 1.4 Å probe.

B-factor. B-factor (Debye–Waller factor) reflects atomic displacement in the crystal lattice. It is an experimental observable (units Å²), not a prediction; low values mean the atom is pinned down, high values mean it moves or is heterogeneous across the crystal.

pLDDT. For AlphaFold models, the B-factor field carries pLDDT — the model's own estimate of local accuracy on a 0–100 scale. Regions with pLDDT<50 should be treated as essentially unmodeled; they often correspond to intrinsically disordered segments.

Backbone torsions (φ/ψ). φ (phi) and ψ (psi) are the two rotatable backbone dihedrals per residue: φ is the C(i-1)–N–Cα–C torsion, ψ is the N–Cα–C–N(i+1) torsion, both in degrees on (−180°, 180°]. α-helical residues cluster near (−60°, −45°); β-strand residues near (−120°, +130°). A Ramachandran plot is simply a scatter of (φ, ψ) for every residue.

Radius of gyration, Cα contacts, bounding box. Radius of gyration (Rg) is the root-mean-square distance of Cα atoms from their centroid — a single number for overall size and compactness. A globular domain of N residues has Rg ≈ 2.2·N^0.38 Å; an extended or disordered chain has a much larger Rg. The Cα contact count is the number of residue pairs whose Cα atoms are within 8 Å and are more than four positions apart in sequence — a standard proxy for tertiary packing density. The bounding box is the smallest axis-aligned box enclosing all Cα atoms.

Secondary structure (3-state, P-SEA). Three-state secondary structure (P-SEA) collapses the eight DSSP classes into helix (a), strand (b), and coil (c). P-SEA assigns these from Cα geometry alone — distances and angles — without requiring backbone oxygens, so it works on any Cα trace.

Secondary structure (8-state, DSSP). DSSP 8-state secondary structure assigns each residue one of H (α-helix), G (3₁₀-helix), I (π-helix), E (extended β-strand), B (isolated β-bridge), T (hydrogen-bonded turn), S (bend), or '-' (coil). The assignment is computed from backbone hydrogen-bond geometry via the Kabsch–Sander algorithm.

Foldseek 3Di. A 3Di character summarizes, for each residue, the relative orientation of the Cα frame of its nearest spatial neighbor. Because it encodes fold topology rather than chemistry, 3Di alignments detect remote structural similarity that sequence alignment misses.

mmCIF coordinates. The mmCIF block holds the 3D Cartesian coordinates of each backbone atom (N, Cα, C, O) in ångströms. mmCIF is the PDB's canonical archive format — a tagged-loop text representation of the atomic model.

Sequence. Sequence gives the chain of amino acids in standard one-letter code (A=alanine, C=cysteine, …, Y=tyrosine), read N→C. It is the only feature that is directly encoded by the gene; all structural features are derived from the folded form of this sequence.